Protein AF-A0A2K6PFB2-F1 (afdb_monomer)

InterPro domains:
  IPR029272 Coiled-coil domain-containing protein 7 [PF15368] (1-170)
 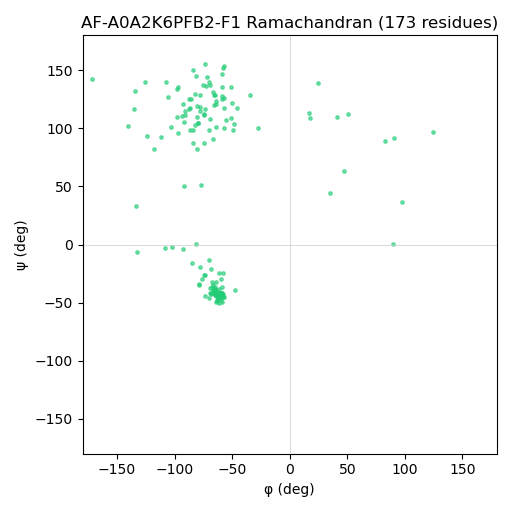 IPR029272 Coiled-coil domain-containing protein 7 [PTHR22035] (1-170)

Solvent-accessible surface area (backbone atoms only — not comparable to full-atom values): 12120 Å² total; per-residue (Å²): 136,83,88,84,83,83,81,86,81,85,81,88,76,85,82,84,79,83,85,85,84,82,83,86,80,94,79,91,79,83,87,79,81,90,72,87,79,78,87,80,83,79,94,68,84,83,72,82,71,78,90,72,89,73,79,60,59,94,97,51,63,64,70,80,75,51,77,86,75,89,57,72,87,79,56,80,83,62,57,68,67,59,54,50,48,52,52,52,54,51,50,52,51,53,52,52,53,48,41,72,7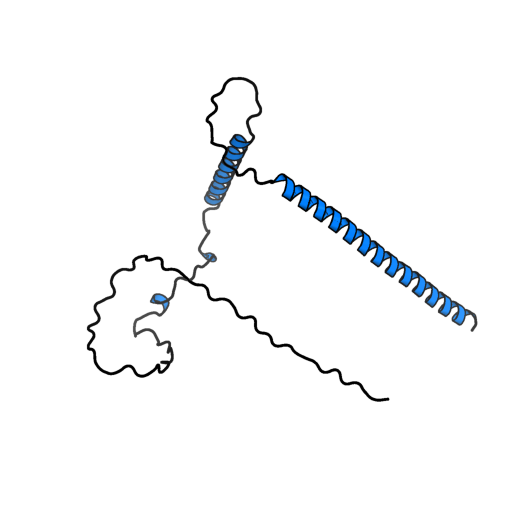5,66,56,81,72,85,80,81,87,82,85,84,88,76,85,70,84,85,77,87,77,86,72,61,70,69,56,56,54,53,52,51,53,51,49,51,51,53,49,50,54,52,52,52,53,50,52,52,49,53,51,51,53,52,52,52,50,48,54,51,51,52,51,54,50,51,59,50,51,56,58,62,72,77,110

Foldseek 3Di:
DDDDDDDDDDDDDDDDDDDDDDDDDDDDDDDDDDDPDDDDDDDDPDPPDPPDDDDDPPPDDCVVVDDDDDDPVPPPPPPPVVVVVVVVVVVVVVVVVCCVVPVPPDPDDDDDDPDPDDPDPPPDPPVVVVVVVVVVVVVVVVVVVVVVVVVVVVVVVVVVVVVVVVVVVVVVVVD

Organism: Rhinopithecus roxellana (NCBI:txid61622)

Secondary structure (DSSP, 8-state):
-PPPP--------PPPPPP---------------------S------------PPPPTT--GGGGSPPP--TTSS----HHHHHHHHHHHHHHHHHHHHHHH-----S-----------S----HHHHHHHHHHHHHHHHHHHHHHHHHHHHHHHHHHHHHHHHHHHHHHHHH--

pLDDT: mean 70.26, std 21.97, range [31.77, 98.19]

Sequence (175 aa):
MKPVKHLLTTSNKSATVPALTTKKGLHNLPLSPKLKEKHNAKLIPDKIEPMVLRSPPTGESIVRYALPIPSSKTKNLLPEDEMIGKIIKHLKMVVSTLEETYGHCDQNGEEPFVKREHEELSLSVGDDMNSFLTYCSQFATQLEAALKEEQNILESLFKWFQWQVNQMEEKLLIQ

Structure (mmCIF, N/CA/C/O backbone):
data_AF-A0A2K6PFB2-F1
#
_entry.id   AF-A0A2K6PFB2-F1
#
loop_
_atom_site.group_PDB
_atom_site.id
_atom_site.type_symbol
_atom_site.label_atom_id
_atom_site.label_alt_id
_atom_site.label_comp_id
_atom_site.label_asym_id
_atom_site.label_entity_id
_atom_site.label_seq_id
_atom_site.pdbx_PDB_ins_code
_atom_site.Cartn_x
_atom_site.Cartn_y
_atom_site.Cartn_z
_atom_site.occupancy
_atom_site.B_iso_or_equiv
_atom_site.auth_seq_id
_atom_site.auth_comp_id
_atom_site.auth_asym_id
_atom_site.auth_atom_id
_atom_site.pdbx_PDB_model_num
ATOM 1 N N . MET A 1 1 ? 12.493 -26.954 -42.084 1.00 43.53 1 MET A N 1
ATOM 2 C CA . MET A 1 1 ? 12.045 -26.989 -40.672 1.00 43.53 1 MET A CA 1
ATOM 3 C C . MET A 1 1 ? 10.557 -26.661 -40.626 1.00 43.53 1 MET A C 1
ATOM 5 O O . MET A 1 1 ? 10.124 -25.807 -41.386 1.00 43.53 1 MET A O 1
ATOM 9 N N . LYS A 1 2 ? 9.767 -27.407 -39.845 1.00 51.06 2 LYS A N 1
ATOM 10 C CA . LYS A 1 2 ? 8.297 -27.284 -39.768 1.00 51.06 2 LYS A CA 1
ATOM 11 C C . LYS A 1 2 ? 7.899 -26.128 -38.829 1.00 51.06 2 LYS A C 1
ATOM 13 O O . LYS A 1 2 ? 8.567 -25.983 -37.809 1.00 51.06 2 LYS A O 1
ATOM 18 N N . PRO A 1 3 ? 6.813 -25.375 -39.083 1.00 46.97 3 PRO A N 1
ATOM 19 C CA . PRO A 1 3 ? 6.248 -24.466 -38.088 1.00 46.97 3 PRO A CA 1
ATOM 20 C C . PRO A 1 3 ? 5.331 -25.229 -37.115 1.00 46.97 3 PRO A C 1
ATOM 22 O O . PRO A 1 3 ? 4.455 -25.993 -37.529 1.00 46.97 3 PRO A O 1
ATOM 25 N N . VAL A 1 4 ? 5.558 -25.036 -35.815 1.00 44.41 4 VAL A N 1
ATOM 26 C CA . VAL A 1 4 ? 4.782 -25.629 -34.716 1.00 44.41 4 VAL A CA 1
ATOM 27 C C . VAL A 1 4 ? 3.563 -24.750 -34.431 1.00 44.41 4 VAL A C 1
ATOM 29 O O . VAL A 1 4 ? 3.678 -23.546 -34.224 1.00 44.41 4 VAL A O 1
ATOM 32 N N . LYS A 1 5 ? 2.383 -25.372 -34.461 1.00 45.31 5 LYS A N 1
ATOM 33 C CA . LYS A 1 5 ? 1.079 -24.773 -34.161 1.00 45.31 5 LYS A CA 1
ATOM 34 C C . LYS A 1 5 ? 0.848 -24.861 -32.652 1.00 45.31 5 LYS A C 1
ATOM 36 O O . LYS A 1 5 ? 0.739 -25.972 -32.140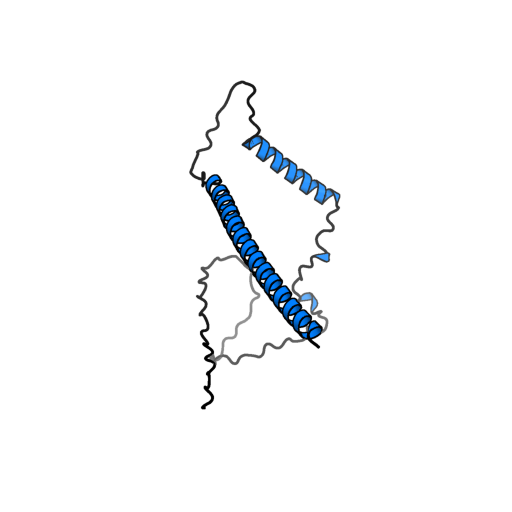 1.00 45.31 5 LYS A O 1
ATOM 41 N N . HIS A 1 6 ? 0.726 -23.735 -31.954 1.00 48.75 6 HIS A N 1
ATOM 42 C CA . HIS A 1 6 ? 0.207 -23.726 -30.586 1.00 48.75 6 HIS A CA 1
ATOM 43 C C . HIS A 1 6 ? -1.276 -23.351 -30.618 1.00 48.75 6 HIS A C 1
ATOM 45 O O . HIS A 1 6 ? -1.648 -22.234 -30.971 1.00 48.75 6 HIS A O 1
ATOM 51 N N . LEU A 1 7 ? -2.119 -24.342 -30.315 1.00 42.09 7 LEU A N 1
ATOM 52 C CA . LEU A 1 7 ? -3.545 -24.170 -30.072 1.00 42.09 7 LEU A CA 1
ATOM 53 C C . LEU A 1 7 ? -3.754 -23.361 -28.785 1.00 42.09 7 LEU A C 1
ATOM 55 O O . LEU A 1 7 ? -3.216 -23.701 -27.734 1.00 42.09 7 LEU A O 1
ATOM 59 N N . LEU A 1 8 ? -4.601 -22.341 -28.880 1.00 40.84 8 LEU A N 1
ATOM 60 C CA . LEU A 1 8 ? -5.260 -21.688 -27.756 1.00 40.84 8 LEU A CA 1
ATOM 61 C C . LEU A 1 8 ? -6.361 -22.619 -27.230 1.00 40.84 8 LEU A C 1
ATOM 63 O O . LEU A 1 8 ? -7.324 -22.901 -27.941 1.00 40.84 8 LEU A O 1
ATOM 67 N N . THR A 1 9 ? -6.242 -23.088 -25.992 1.00 38.75 9 THR A N 1
ATOM 68 C CA . THR A 1 9 ? -7.333 -23.759 -25.269 1.00 38.75 9 THR A CA 1
ATOM 69 C C . THR A 1 9 ? -7.941 -22.794 -24.260 1.00 38.75 9 THR A C 1
ATOM 71 O O . THR A 1 9 ? -7.396 -22.574 -23.181 1.00 38.75 9 THR A O 1
ATOM 74 N N . THR A 1 10 ? -9.084 -22.214 -24.622 1.00 41.34 10 THR A N 1
ATOM 75 C CA . THR A 1 10 ? -9.974 -21.466 -23.728 1.00 41.34 10 THR A CA 1
ATOM 76 C C . THR A 1 10 ? -10.784 -22.459 -22.892 1.00 41.34 10 THR A C 1
ATOM 78 O O . THR A 1 10 ? -11.574 -23.230 -23.439 1.00 41.34 10 THR A O 1
ATOM 81 N N . SER A 1 11 ? -10.585 -22.469 -21.573 1.00 39.62 11 SER A N 1
ATOM 82 C CA . SER A 1 11 ? -11.378 -23.272 -20.636 1.00 39.62 11 SER A CA 1
ATOM 83 C C . SER A 1 11 ? -12.562 -22.447 -20.135 1.00 39.62 11 SER A C 1
ATOM 85 O O . SER A 1 11 ? -12.403 -21.536 -19.325 1.00 39.62 11 SER A O 1
ATOM 87 N N . ASN A 1 12 ? -13.755 -22.764 -20.635 1.00 43.19 12 ASN A N 1
ATOM 88 C CA . ASN A 1 12 ? -15.013 -22.197 -20.164 1.00 43.19 12 ASN A CA 1
ATOM 89 C C . ASN A 1 12 ? -15.510 -23.037 -18.982 1.00 43.19 12 ASN A C 1
ATOM 91 O O . ASN A 1 12 ? -16.121 -24.087 -19.183 1.00 43.19 12 ASN A O 1
ATOM 95 N N . LYS A 1 13 ? -15.261 -22.589 -17.748 1.00 45.25 13 LYS A N 1
ATOM 96 C CA . LYS A 1 13 ? -15.886 -23.166 -16.551 1.00 45.25 13 LYS A CA 1
ATOM 97 C C . LYS A 1 13 ? -16.613 -22.069 -15.780 1.00 45.25 13 LYS A C 1
ATOM 99 O O . LYS A 1 13 ? -16.029 -21.363 -14.967 1.00 45.25 13 LYS A O 1
ATOM 104 N N . SER A 1 14 ? -17.901 -21.923 -16.078 1.00 38.41 14 SER A N 1
ATOM 105 C CA . SER A 1 14 ? -18.846 -21.105 -15.320 1.00 38.41 14 SER A CA 1
ATOM 106 C C . SER A 1 14 ? -19.013 -21.680 -13.912 1.00 38.41 14 SER A C 1
ATOM 108 O O . SER A 1 14 ? -19.405 -22.838 -13.755 1.00 38.41 14 SER A O 1
ATOM 110 N N . ALA A 1 15 ? -18.698 -20.879 -12.895 1.00 34.59 15 ALA A N 1
ATOM 111 C CA . ALA A 1 15 ? -18.906 -21.221 -11.496 1.00 34.59 15 ALA A CA 1
ATOM 112 C C . ALA A 1 15 ? -20.386 -21.047 -11.122 1.00 34.59 15 ALA A C 1
ATOM 114 O O . ALA A 1 15 ? -20.953 -19.960 -11.216 1.00 34.59 15 ALA A O 1
ATOM 115 N N . THR A 1 16 ? -21.002 -22.153 -10.716 1.00 39.16 16 THR A N 1
ATOM 116 C CA . THR A 1 16 ? -22.357 -22.249 -10.172 1.00 39.16 16 THR A CA 1
ATOM 117 C C . THR A 1 16 ? -22.442 -21.524 -8.826 1.00 39.16 16 THR A C 1
ATOM 119 O O . THR A 1 16 ? -21.746 -21.885 -7.879 1.00 39.16 16 THR A O 1
ATOM 122 N N . VAL A 1 17 ? -23.306 -20.511 -8.738 1.00 41.97 17 VAL A N 1
ATOM 123 C CA . VAL A 1 17 ? -23.638 -19.773 -7.508 1.00 41.97 17 VAL A CA 1
ATOM 124 C C . VAL A 1 17 ? -24.618 -20.603 -6.657 1.00 41.97 17 VAL A C 1
ATOM 126 O O . VAL A 1 17 ? -25.644 -21.029 -7.192 1.00 41.97 17 VAL A O 1
ATOM 129 N N . PRO A 1 18 ? -24.362 -20.846 -5.355 1.00 44.16 18 PRO A N 1
ATOM 130 C CA . PRO A 1 18 ? -25.301 -21.560 -4.488 1.00 44.16 18 PRO A CA 1
ATOM 131 C C . PRO A 1 18 ? -26.503 -20.695 -4.079 1.00 44.16 18 PRO A C 1
ATOM 133 O O . PRO A 1 18 ? -26.363 -19.527 -3.723 1.00 44.16 18 PRO A O 1
ATOM 136 N N . ALA A 1 19 ? -27.689 -21.303 -4.114 1.00 37.78 19 ALA A N 1
ATOM 137 C CA . ALA A 1 19 ? -28.977 -20.692 -3.807 1.00 37.78 19 ALA A CA 1
ATOM 138 C C . ALA A 1 19 ? -29.104 -20.250 -2.333 1.00 37.78 19 ALA A C 1
ATOM 140 O O . ALA A 1 19 ? -28.918 -21.043 -1.411 1.00 37.78 19 ALA A O 1
ATOM 141 N N . LEU A 1 20 ? -29.493 -18.989 -2.124 1.00 39.69 20 LEU A N 1
ATOM 142 C CA . LEU A 1 20 ? -29.885 -18.429 -0.829 1.00 39.69 20 LEU A CA 1
ATOM 143 C C . LEU A 1 20 ? -31.282 -18.928 -0.437 1.00 39.69 20 LEU A C 1
ATOM 145 O O . LEU A 1 20 ? -32.288 -18.545 -1.033 1.00 39.69 20 LEU A O 1
ATOM 149 N N . THR A 1 21 ? -31.356 -19.762 0.597 1.00 43.00 21 THR A N 1
ATOM 150 C CA . THR A 1 21 ? -32.613 -20.144 1.247 1.00 43.00 21 THR A CA 1
ATOM 151 C C . THR A 1 21 ? -33.057 -19.037 2.207 1.00 43.00 21 THR A C 1
ATOM 153 O O . THR A 1 21 ? -32.509 -18.908 3.302 1.00 43.00 21 THR A O 1
ATOM 156 N N . THR A 1 22 ? -34.057 -18.238 1.836 1.00 42.25 22 THR A N 1
ATOM 157 C CA . THR A 1 22 ? -34.657 -17.240 2.733 1.00 42.25 22 THR A CA 1
ATOM 158 C C . THR A 1 22 ? -35.835 -17.845 3.502 1.00 42.25 22 THR A C 1
ATOM 160 O O . THR A 1 22 ? -36.892 -18.161 2.957 1.00 42.25 22 THR A O 1
ATOM 163 N N . LYS A 1 23 ? -35.657 -18.017 4.817 1.00 46.56 23 LYS A N 1
ATOM 164 C CA . LYS A 1 23 ? -36.746 -18.327 5.751 1.00 46.56 23 LYS A CA 1
ATOM 165 C C . LYS A 1 23 ? -37.502 -17.041 6.117 1.00 46.56 23 LYS A C 1
ATOM 167 O O . LYS A 1 23 ? -36.985 -16.183 6.816 1.00 46.56 23 LYS A O 1
ATOM 172 N N . LYS A 1 24 ? -38.731 -16.954 5.605 1.00 44.88 24 LYS A N 1
ATOM 173 C CA . LYS A 1 24 ? -39.981 -16.444 6.206 1.00 44.88 24 LYS A CA 1
ATOM 174 C C . LYS A 1 24 ? -39.857 -15.546 7.461 1.00 44.88 24 LYS A C 1
ATOM 176 O O . LYS A 1 24 ? -39.662 -16.046 8.562 1.00 44.88 24 LYS A O 1
ATOM 181 N N . GLY A 1 25 ? -40.138 -14.251 7.291 1.00 31.77 25 GLY A N 1
ATOM 182 C CA . GLY A 1 25 ? -40.489 -13.300 8.354 1.00 31.77 25 GLY A CA 1
ATOM 183 C C . GLY A 1 25 ? -41.688 -12.457 7.908 1.00 31.77 25 GLY A C 1
ATOM 184 O O . GLY A 1 25 ? -41.629 -11.781 6.886 1.00 31.77 25 GLY A O 1
ATOM 185 N N . LEU A 1 26 ? -42.805 -12.588 8.620 1.00 46.84 26 LEU A N 1
ATOM 186 C CA . LEU A 1 26 ? -44.122 -12.019 8.324 1.00 46.84 26 LEU A CA 1
ATOM 187 C C . LEU A 1 26 ? -44.235 -10.605 8.909 1.00 46.84 26 LEU A C 1
ATOM 189 O O . LEU A 1 26 ? -44.263 -10.487 10.128 1.00 46.84 26 LEU A O 1
ATOM 193 N N . HIS A 1 27 ? -44.401 -9.563 8.086 1.00 39.59 27 HIS A N 1
ATOM 194 C CA . HIS A 1 27 ? -44.807 -8.237 8.572 1.00 39.59 27 HIS A CA 1
ATOM 195 C C . HIS A 1 27 ? -45.812 -7.550 7.624 1.00 39.59 27 HIS A C 1
ATOM 197 O O . HIS A 1 27 ? -45.466 -7.047 6.563 1.00 39.59 27 HIS A O 1
ATOM 203 N N . ASN A 1 28 ? -47.076 -7.618 8.051 1.00 43.22 28 ASN A N 1
ATOM 204 C CA . ASN A 1 28 ? -48.232 -6.728 7.858 1.00 43.22 28 ASN A CA 1
ATOM 205 C C . ASN A 1 28 ? -48.193 -5.669 6.733 1.00 43.22 28 ASN A C 1
ATOM 207 O O . ASN A 1 28 ? -47.536 -4.639 6.860 1.00 43.22 28 ASN A O 1
ATOM 211 N N . LEU A 1 29 ? -49.058 -5.843 5.727 1.00 45.03 29 LEU A N 1
ATOM 212 C CA . LEU A 1 29 ? -49.535 -4.777 4.834 1.00 45.03 29 LEU A CA 1
ATOM 213 C C . LEU A 1 29 ? -51.080 -4.757 4.838 1.00 45.03 29 LEU A C 1
ATOM 215 O O . LEU A 1 29 ? -51.698 -5.825 4.880 1.00 45.03 29 LEU A O 1
ATOM 219 N N . PRO A 1 30 ? -51.713 -3.567 4.841 1.00 41.94 30 PRO A N 1
ATOM 220 C CA . PRO A 1 30 ? -53.156 -3.405 4.981 1.00 41.94 30 PRO A CA 1
ATOM 221 C C . PRO A 1 30 ? -53.921 -3.798 3.705 1.00 41.94 30 PRO A C 1
ATOM 223 O O . PRO A 1 30 ? -53.386 -3.783 2.600 1.00 41.94 30 PRO A O 1
ATOM 226 N N . LEU A 1 31 ? -55.190 -4.163 3.916 1.00 48.66 31 LEU A N 1
ATOM 227 C CA . LEU A 1 31 ? -56.170 -4.718 2.976 1.00 48.66 31 LEU A CA 1
ATOM 228 C C . LEU A 1 31 ? -56.096 -4.204 1.521 1.00 48.66 31 LEU A C 1
ATOM 230 O O . LEU A 1 31 ? -56.234 -3.014 1.250 1.00 48.66 31 LEU A O 1
ATOM 234 N N . SER A 1 32 ? -56.043 -5.160 0.590 1.00 44.38 32 SER A N 1
ATOM 235 C CA . SER A 1 32 ? -56.309 -4.988 -0.846 1.00 44.38 32 SER A CA 1
ATOM 236 C C . SER A 1 32 ? -57.814 -4.774 -1.120 1.00 44.38 32 SER A C 1
ATOM 238 O O . SER A 1 32 ? -58.647 -5.381 -0.433 1.00 44.38 32 SER A O 1
ATOM 240 N N . PRO A 1 33 ? -58.206 -3.933 -2.101 1.00 41.72 33 PRO A N 1
ATOM 241 C CA . PRO A 1 33 ? -59.607 -3.670 -2.407 1.00 41.72 33 PRO A CA 1
ATOM 242 C C . PRO A 1 33 ? -60.277 -4.898 -3.036 1.00 41.72 33 PRO A C 1
ATOM 244 O O . PRO A 1 33 ? -59.702 -5.597 -3.867 1.00 41.72 33 PRO A O 1
ATOM 247 N N . LYS A 1 34 ? -61.530 -5.148 -2.635 1.00 49.94 34 LYS A N 1
ATOM 248 C CA . LYS A 1 34 ? -62.372 -6.250 -3.120 1.00 49.94 34 LYS A CA 1
ATOM 249 C C . LYS A 1 34 ? -62.410 -6.296 -4.651 1.00 49.94 34 LYS A C 1
ATOM 251 O O . LYS A 1 34 ? -63.104 -5.491 -5.272 1.00 49.94 34 LYS A O 1
ATOM 256 N N . LEU A 1 35 ? -61.763 -7.294 -5.246 1.00 46.25 35 LEU A N 1
ATOM 257 C CA . LEU A 1 35 ? -61.978 -7.652 -6.642 1.00 46.25 35 LEU A CA 1
ATOM 258 C C . LEU A 1 35 ? -63.055 -8.741 -6.700 1.00 46.25 35 LEU A C 1
ATOM 260 O O . LEU A 1 35 ? -62.926 -9.800 -6.090 1.00 46.25 35 LEU A O 1
ATOM 264 N N . LYS A 1 36 ? -64.157 -8.466 -7.401 1.00 53.66 36 LYS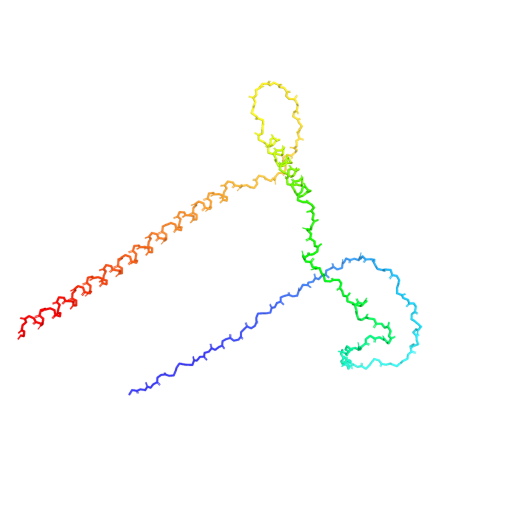 A N 1
ATOM 265 C CA . LYS A 1 36 ? -65.188 -9.467 -7.690 1.00 53.66 36 LYS A CA 1
ATOM 266 C C . LYS A 1 36 ? -64.627 -10.471 -8.698 1.00 53.66 36 LYS A C 1
ATOM 268 O O . LYS A 1 36 ? -64.621 -10.206 -9.896 1.00 53.66 36 LYS A O 1
ATOM 273 N N . GLU A 1 37 ? -64.164 -11.612 -8.206 1.00 46.19 37 GLU A N 1
ATOM 274 C CA . GLU A 1 37 ? -63.646 -12.706 -9.024 1.00 46.19 37 GLU A CA 1
ATOM 275 C C . GLU A 1 37 ? -64.808 -13.519 -9.616 1.00 46.19 37 GLU A C 1
ATOM 277 O O . GLU A 1 37 ? -65.485 -14.285 -8.931 1.00 46.19 37 GLU A O 1
ATOM 282 N N . LYS A 1 38 ? -65.082 -13.325 -10.911 1.00 53.66 38 LYS A N 1
ATOM 283 C CA . LYS A 1 38 ? -65.823 -14.308 -11.706 1.00 53.66 38 LYS A CA 1
ATOM 284 C C . LYS A 1 38 ? -64.813 -15.343 -12.196 1.00 53.66 38 LYS A C 1
ATOM 286 O O . LYS A 1 38 ? -64.126 -15.106 -13.183 1.00 53.66 38 LYS A O 1
ATOM 291 N N . HIS A 1 39 ? -64.734 -16.482 -11.513 1.00 51.25 39 HIS A N 1
ATOM 292 C CA . HIS A 1 39 ? -64.050 -17.662 -12.033 1.00 51.25 39 HIS A CA 1
ATOM 293 C C . HIS A 1 39 ? -64.690 -18.083 -13.352 1.00 51.25 39 HIS A C 1
ATOM 295 O O . HIS A 1 39 ? -65.904 -18.265 -13.381 1.00 51.25 39 HIS A O 1
ATOM 301 N N . ASN A 1 40 ? -63.891 -18.256 -14.408 1.00 39.94 40 ASN A N 1
ATOM 302 C CA . ASN A 1 40 ? -64.047 -19.323 -15.397 1.00 39.94 40 ASN A CA 1
ATOM 303 C C . ASN A 1 40 ? -62.854 -19.356 -16.370 1.00 39.94 40 ASN A C 1
ATOM 305 O O . ASN A 1 40 ? -62.397 -18.320 -16.836 1.00 39.94 40 ASN A O 1
ATOM 309 N N . ALA A 1 41 ? -62.477 -20.588 -16.729 1.00 47.91 41 ALA A N 1
ATOM 310 C CA . ALA A 1 41 ? -61.613 -21.014 -17.837 1.00 47.91 41 ALA A CA 1
ATOM 311 C C . ALA A 1 41 ? -60.091 -21.139 -17.585 1.00 47.91 41 ALA A C 1
ATOM 313 O O . ALA A 1 41 ? -59.310 -20.228 -17.812 1.00 47.91 41 ALA A O 1
ATOM 314 N N . LYS A 1 42 ? -59.722 -22.373 -17.203 1.00 51.00 42 LYS A N 1
ATOM 315 C CA . LYS A 1 42 ? -58.569 -23.190 -17.641 1.00 51.00 42 LYS A CA 1
ATOM 316 C C . LYS A 1 42 ? -57.216 -22.475 -17.822 1.00 51.00 42 LYS A C 1
ATOM 318 O O . LYS A 1 42 ? -56.981 -21.787 -18.806 1.00 51.00 42 LYS A O 1
ATOM 323 N N . LEU A 1 43 ? -56.301 -22.792 -16.903 1.00 49.25 43 LEU A N 1
ATOM 324 C CA . LEU A 1 43 ? -54.874 -22.467 -16.913 1.00 49.25 43 LEU A CA 1
ATOM 325 C C . LEU A 1 43 ? -54.208 -22.967 -18.218 1.00 49.25 43 LEU A C 1
ATOM 327 O O . LEU A 1 43 ? -54.040 -24.170 -18.415 1.00 49.25 43 LEU A O 1
ATOM 331 N N . ILE A 1 44 ? -53.867 -22.044 -19.118 1.00 54.19 44 ILE A N 1
ATOM 332 C CA . ILE A 1 44 ? -53.030 -22.279 -20.306 1.00 54.19 44 ILE A CA 1
ATOM 333 C C . ILE A 1 44 ? -51.602 -21.852 -19.927 1.00 54.19 44 ILE A C 1
ATOM 335 O O . ILE A 1 44 ? -51.465 -20.796 -19.310 1.00 54.19 44 ILE A O 1
ATOM 339 N N . PRO A 1 45 ? -50.556 -22.636 -20.257 1.00 51.66 45 PRO A N 1
ATOM 340 C CA . PRO A 1 45 ? -49.186 -22.322 -19.866 1.00 51.66 45 PRO A CA 1
ATOM 341 C C . PRO A 1 45 ? -48.740 -20.963 -20.414 1.00 51.66 45 PRO A C 1
ATOM 343 O O . PRO A 1 45 ? -49.001 -20.634 -21.574 1.00 51.66 45 PRO A O 1
ATOM 346 N N . ASP A 1 46 ? -48.096 -20.209 -19.521 1.00 59.22 46 ASP A N 1
ATOM 347 C CA . ASP A 1 46 ? -47.606 -18.836 -19.627 1.00 59.22 46 ASP A CA 1
ATOM 348 C C . ASP A 1 46 ? -47.263 -18.385 -21.050 1.00 59.22 46 ASP A C 1
ATOM 350 O O . ASP A 1 46 ? -46.175 -18.622 -21.580 1.00 59.22 46 ASP A O 1
ATOM 354 N N . LYS A 1 47 ? -48.183 -17.631 -21.653 1.00 60.50 47 LYS A N 1
ATOM 355 C CA . LYS A 1 47 ? -47.793 -16.649 -22.661 1.00 60.50 47 LYS A CA 1
ATOM 356 C C . LYS A 1 47 ? -47.175 -15.495 -21.885 1.00 60.50 47 LYS A C 1
ATOM 358 O O . LYS A 1 47 ? -47.896 -14.836 -21.145 1.00 60.50 47 LYS A O 1
ATOM 363 N N . ILE A 1 48 ? -45.867 -15.270 -22.027 1.00 67.50 48 ILE A N 1
ATOM 364 C CA . ILE A 1 48 ? -45.215 -14.062 -21.509 1.00 67.50 48 ILE A CA 1
ATOM 365 C C . ILE A 1 48 ? -45.942 -12.870 -22.139 1.00 67.50 48 ILE A C 1
ATOM 367 O O . ILE A 1 48 ? -45.739 -12.557 -23.314 1.00 67.50 48 ILE A O 1
ATOM 371 N N . GLU A 1 49 ? -46.850 -12.252 -21.382 1.00 73.19 49 GLU A N 1
ATOM 372 C CA . GLU A 1 49 ? -47.473 -11.001 -21.781 1.00 73.19 49 GLU A CA 1
ATOM 373 C C . GLU A 1 49 ? -46.350 -9.960 -21.833 1.00 73.19 49 GLU A C 1
ATOM 375 O O . GLU A 1 49 ? -45.614 -9.807 -20.851 1.00 73.19 49 GLU A O 1
ATOM 380 N N . PRO A 1 50 ? -46.138 -9.282 -22.972 1.00 71.50 50 PRO A N 1
ATOM 381 C CA . PRO A 1 50 ? -45.102 -8.269 -23.047 1.00 71.50 50 PRO A CA 1
ATOM 382 C C . PRO A 1 50 ? -45.402 -7.199 -21.993 1.00 71.50 50 PRO A C 1
ATOM 384 O O . PRO A 1 50 ? -46.497 -6.638 -21.965 1.00 71.50 50 PRO A O 1
ATOM 387 N N . MET A 1 51 ? -44.436 -6.909 -21.117 1.00 76.69 51 MET A N 1
ATOM 388 C CA . MET A 1 51 ? -44.543 -5.798 -20.170 1.00 76.69 51 MET A CA 1
ATOM 389 C C . MET A 1 51 ? -44.537 -4.482 -20.957 1.00 76.69 51 MET A C 1
ATOM 391 O O . MET A 1 51 ? -43.484 -3.922 -21.254 1.00 76.69 51 MET A O 1
ATOM 395 N N . VAL A 1 52 ? -45.722 -4.004 -21.341 1.00 76.75 52 VAL A N 1
ATOM 396 C CA . VAL A 1 52 ? -45.894 -2.743 -22.068 1.00 76.75 52 VAL A CA 1
ATOM 397 C C . VAL A 1 52 ? -46.098 -1.614 -21.063 1.00 76.75 52 VAL A C 1
ATOM 399 O O . VAL A 1 52 ? -47.116 -1.558 -20.372 1.00 76.75 52 VAL A O 1
ATOM 402 N N . LEU A 1 53 ? -45.147 -0.680 -21.012 1.00 76.50 53 LEU A N 1
ATOM 403 C CA . LEU A 1 53 ? -45.320 0.581 -20.294 1.00 76.50 53 LEU A CA 1
ATOM 404 C C . LEU A 1 53 ? -46.356 1.427 -21.039 1.00 76.50 53 LEU A C 1
ATOM 406 O O . LEU A 1 53 ? -46.096 1.927 -22.133 1.00 76.50 53 LEU A O 1
ATOM 410 N N . ARG A 1 54 ? -47.554 1.560 -20.465 1.00 77.69 54 ARG A N 1
ATOM 411 C CA . ARG A 1 54 ? -48.596 2.440 -21.005 1.00 77.69 54 ARG A CA 1
ATOM 412 C C . ARG A 1 54 ? -48.386 3.868 -20.514 1.00 77.69 54 ARG A C 1
ATOM 414 O O . ARG A 1 54 ? -47.878 4.089 -19.416 1.00 77.69 54 ARG A O 1
ATOM 421 N N . SER A 1 55 ? -48.797 4.839 -21.326 1.00 79.62 55 SER A N 1
ATOM 422 C CA . SER A 1 55 ? -48.894 6.229 -20.884 1.00 79.62 55 SER A CA 1
ATOM 423 C C . SER A 1 55 ? -49.861 6.336 -19.697 1.00 79.62 55 SER A C 1
ATOM 425 O O . SER A 1 55 ? -50.849 5.594 -19.660 1.00 79.62 55 SER A O 1
ATOM 427 N N . PRO A 1 56 ? -49.616 7.252 -18.743 1.00 80.44 56 PRO A N 1
ATOM 428 C CA . PRO A 1 56 ? -50.566 7.507 -17.668 1.00 80.44 56 PRO A CA 1
ATOM 429 C C . PRO A 1 56 ? -51.935 7.925 -18.246 1.00 80.44 56 PRO A C 1
ATOM 431 O O . PRO A 1 56 ? -51.984 8.480 -19.351 1.00 80.44 56 PRO A O 1
ATOM 434 N N . PRO A 1 57 ? -53.048 7.653 -17.538 1.00 85.06 57 PRO A N 1
ATOM 435 C CA . PRO A 1 57 ? -54.380 8.034 -18.000 1.00 85.06 57 PRO A CA 1
ATOM 436 C C . PRO A 1 57 ? -54.492 9.548 -18.250 1.00 85.06 57 PRO A C 1
ATOM 438 O O . PRO A 1 57 ? -53.771 10.350 -17.657 1.00 85.06 57 PRO A O 1
ATOM 441 N N . THR A 1 58 ? -55.389 9.967 -19.145 1.00 83.06 58 THR A N 1
ATOM 442 C CA . THR A 1 58 ? -55.571 11.387 -19.488 1.00 83.06 58 THR A CA 1
ATOM 443 C C . THR A 1 58 ? -55.902 12.218 -18.244 1.00 83.06 58 THR A C 1
ATOM 445 O O . THR A 1 58 ? -56.845 11.913 -17.52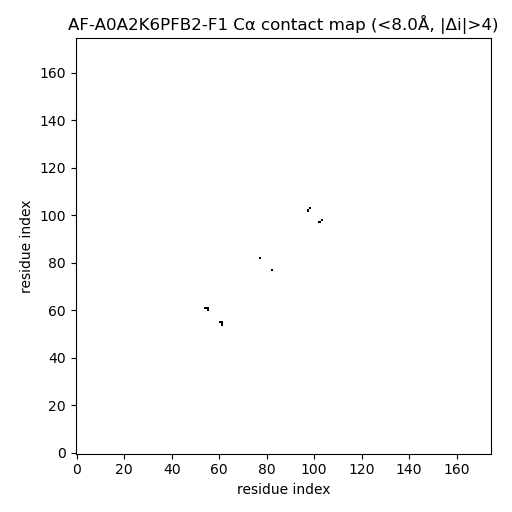2 1.00 83.06 58 THR A O 1
ATOM 448 N N . GLY A 1 59 ? -55.125 13.279 -17.999 1.00 84.31 59 GLY A N 1
ATOM 449 C CA . GLY A 1 59 ? -55.231 14.110 -16.789 1.00 84.31 59 GLY A CA 1
ATOM 450 C C . GLY A 1 59 ? -54.356 13.635 -15.622 1.00 84.31 59 GLY A C 1
ATOM 451 O O . GLY A 1 59 ? -54.340 14.264 -14.561 1.00 84.31 59 GLY A O 1
ATOM 452 N N . GLU A 1 60 ? -53.595 12.554 -15.806 1.00 85.25 60 GLU A N 1
ATOM 453 C CA . GLU A 1 60 ? -52.671 12.021 -14.814 1.00 85.25 60 GLU A CA 1
ATOM 454 C C . GLU A 1 60 ? -51.204 12.270 -15.175 1.00 85.25 60 GLU A C 1
ATOM 456 O O . GLU A 1 60 ? -50.788 12.145 -16.323 1.00 85.25 60 GLU A O 1
ATOM 461 N N . SER A 1 61 ? -50.396 12.611 -14.168 1.00 82.56 61 SER A N 1
ATOM 462 C CA . SER A 1 61 ? -48.951 12.792 -14.330 1.00 82.56 61 SER A CA 1
ATOM 463 C C . SER A 1 61 ? -48.205 11.533 -13.901 1.00 82.56 61 SER A C 1
ATOM 465 O O . SER A 1 61 ? -48.445 11.013 -12.809 1.00 82.56 61 SER A O 1
ATOM 467 N N . ILE A 1 62 ? -47.241 11.091 -14.718 1.00 83.19 62 ILE A N 1
ATOM 468 C CA . ILE A 1 62 ? -46.388 9.925 -14.430 1.00 83.19 62 ILE A CA 1
ATOM 469 C C . ILE A 1 62 ? -45.614 10.069 -13.110 1.00 83.19 62 ILE A C 1
ATOM 471 O O . ILE A 1 62 ? -45.292 9.074 -12.467 1.00 83.19 62 ILE A O 1
ATOM 475 N N . VAL A 1 63 ? -45.383 11.308 -12.659 1.00 82.12 63 VAL A N 1
ATOM 476 C CA . VAL A 1 63 ? -44.689 11.628 -11.401 1.00 82.12 63 VAL A CA 1
ATOM 477 C C . VAL A 1 63 ? -45.406 11.035 -10.186 1.00 82.12 63 VAL A C 1
ATOM 479 O O . VAL A 1 63 ? -44.753 10.669 -9.216 1.00 82.12 63 VAL A O 1
ATOM 482 N N . ARG A 1 64 ? -46.734 10.870 -10.238 1.00 81.44 64 ARG A N 1
ATOM 483 C CA . ARG A 1 64 ? -47.508 10.290 -9.124 1.00 81.44 64 ARG A CA 1
ATOM 484 C C . ARG A 1 64 ? -47.226 8.805 -8.901 1.00 81.44 64 ARG A C 1
ATOM 486 O O . ARG A 1 64 ? -47.461 8.301 -7.811 1.00 81.44 64 ARG A O 1
ATOM 493 N N . TYR A 1 65 ? -46.715 8.132 -9.927 1.00 83.56 65 TYR A N 1
ATOM 494 C CA . TYR A 1 65 ? -46.308 6.730 -9.883 1.00 83.56 65 TYR A CA 1
ATOM 495 C C . TYR A 1 65 ? -44.789 6.570 -9.776 1.00 83.56 65 TYR A C 1
ATOM 497 O O . TYR A 1 65 ? -44.291 5.447 -9.714 1.00 83.56 65 TYR A O 1
ATOM 505 N N . ALA A 1 66 ? -44.041 7.677 -9.775 1.00 85.38 66 ALA A N 1
ATOM 506 C CA . ALA A 1 66 ? -42.601 7.635 -9.620 1.00 85.38 66 ALA A CA 1
ATOM 507 C C . ALA A 1 66 ? -42.246 7.287 -8.173 1.00 85.38 66 ALA A C 1
ATOM 509 O O . ALA A 1 66 ? -42.804 7.834 -7.219 1.00 85.38 66 ALA A O 1
ATOM 510 N N . LEU A 1 67 ? -41.272 6.394 -8.011 1.00 84.12 67 LEU A N 1
ATOM 511 C CA . LEU A 1 67 ? -40.668 6.171 -6.708 1.00 84.12 67 LEU A CA 1
ATOM 512 C C . LEU A 1 67 ? -39.845 7.409 -6.327 1.00 84.12 67 LEU A C 1
ATOM 514 O O . LEU A 1 67 ? -39.121 7.939 -7.177 1.00 84.12 67 LEU A O 1
ATOM 518 N N . PRO A 1 68 ? -39.915 7.871 -5.068 1.00 80.44 68 PRO A N 1
ATOM 519 C CA . PRO A 1 68 ? -39.056 8.947 -4.600 1.00 80.44 68 PRO A CA 1
ATOM 520 C C . PRO A 1 68 ? -37.589 8.557 -4.802 1.00 80.44 68 PRO A C 1
ATOM 522 O O . PRO A 1 68 ? -37.122 7.585 -4.211 1.00 80.44 68 PRO A O 1
ATOM 525 N N . ILE A 1 69 ? -36.854 9.308 -5.627 1.00 78.88 69 ILE A N 1
ATOM 526 C CA . ILE A 1 69 ? -35.411 9.104 -5.790 1.00 78.88 69 ILE A CA 1
ATOM 527 C C . ILE A 1 69 ? -34.720 9.791 -4.608 1.00 78.88 69 ILE A C 1
ATOM 529 O O . ILE A 1 69 ? -34.851 11.012 -4.461 1.00 78.88 69 ILE A O 1
ATOM 533 N N . PRO A 1 70 ? -33.978 9.063 -3.753 1.00 70.88 70 PRO A N 1
ATOM 534 C CA . PRO A 1 70 ? -33.196 9.684 -2.696 1.00 70.88 70 PRO A CA 1
ATOM 535 C C . PRO A 1 70 ? -32.110 10.565 -3.326 1.00 70.88 70 PRO A C 1
ATOM 537 O O . PRO A 1 70 ? -31.088 10.074 -3.792 1.00 70.88 70 PRO A O 1
ATOM 540 N N . SER A 1 71 ? -32.330 11.877 -3.362 1.00 68.50 71 SER A N 1
ATOM 541 C CA . SER A 1 71 ? -31.309 12.834 -3.786 1.00 68.50 71 SER A CA 1
ATOM 542 C C . SER A 1 71 ? -30.458 13.234 -2.585 1.00 68.50 71 SER A C 1
ATOM 544 O O . SER A 1 71 ? -30.982 13.701 -1.572 1.00 68.50 71 SER A O 1
ATOM 546 N N . SER A 1 72 ? -29.140 13.075 -2.696 1.00 64.31 72 SER A N 1
ATOM 547 C CA . SER A 1 72 ? -28.179 13.606 -1.721 1.00 64.31 72 SER A CA 1
ATOM 548 C C . SER A 1 72 ? -28.078 15.132 -1.766 1.00 64.31 72 SER A C 1
ATOM 550 O O . SER A 1 72 ? -27.530 15.724 -0.848 1.00 64.31 72 SER A O 1
ATOM 552 N N . LYS A 1 73 ? -28.619 15.786 -2.805 1.00 61.00 73 LYS A N 1
ATOM 553 C CA . LYS A 1 73 ? -28.513 17.243 -2.983 1.00 61.00 73 LYS A CA 1
ATOM 554 C C . LYS A 1 73 ? -29.470 18.046 -2.097 1.00 61.00 73 LYS A C 1
ATOM 556 O O . LYS A 1 73 ? -29.243 19.229 -1.894 1.00 61.00 73 LYS A O 1
ATOM 561 N N . THR A 1 74 ? -30.530 17.423 -1.580 1.00 57.22 74 THR A N 1
ATOM 562 C CA . THR A 1 74 ? -31.524 18.067 -0.695 1.00 57.22 74 THR A CA 1
ATOM 563 C C . THR A 1 74 ? -31.431 17.611 0.757 1.00 57.22 74 THR A C 1
ATOM 565 O O . THR A 1 74 ? -32.166 18.106 1.607 1.00 57.22 74 THR A O 1
ATOM 568 N N . LYS A 1 75 ? -30.538 16.669 1.063 1.00 60.66 75 LYS A N 1
ATOM 569 C CA . LYS A 1 75 ? -30.266 16.214 2.425 1.00 60.66 75 LYS A CA 1
ATOM 570 C C . LYS A 1 75 ? -28.924 16.811 2.819 1.00 60.66 75 LYS A C 1
ATOM 572 O O . LYS A 1 75 ? -27.959 16.614 2.094 1.00 60.66 75 LYS A O 1
ATOM 577 N N . ASN A 1 76 ? -28.888 17.505 3.953 1.00 57.81 76 ASN A N 1
ATOM 578 C CA . ASN A 1 76 ? -27.713 18.134 4.576 1.00 57.81 76 ASN A CA 1
ATOM 579 C C . ASN A 1 76 ? -27.513 19.636 4.299 1.00 57.81 76 ASN A C 1
ATOM 581 O O . ASN A 1 76 ? -26.384 20.102 4.258 1.00 57.81 76 ASN A O 1
ATOM 585 N N . LEU A 1 77 ? -28.592 20.422 4.225 1.00 59.88 77 LEU A N 1
ATOM 586 C CA . LEU A 1 77 ? -28.540 21.802 4.736 1.00 59.88 77 LEU A CA 1
ATOM 587 C C . LEU A 1 77 ? -28.988 21.807 6.200 1.00 59.88 77 LEU A C 1
ATOM 589 O O . LEU A 1 77 ? -29.906 22.521 6.592 1.00 59.88 77 LEU A O 1
ATOM 593 N N . LEU A 1 78 ? -28.389 20.926 6.999 1.00 61.28 78 LEU A N 1
ATOM 594 C CA . LEU A 1 78 ? -28.424 21.118 8.438 1.00 61.28 78 LEU A CA 1
ATOM 595 C C . LEU A 1 78 ? -27.606 22.395 8.687 1.00 61.28 78 LEU A C 1
ATOM 597 O O . LEU A 1 78 ? -26.507 22.473 8.127 1.00 61.28 78 LEU A O 1
ATOM 601 N N . PRO A 1 79 ? -28.107 23.399 9.427 1.00 73.44 79 PRO A N 1
ATOM 602 C CA . PRO A 1 79 ? -27.300 24.571 9.739 1.00 73.44 79 PRO A CA 1
ATOM 603 C C . PRO A 1 79 ? -25.965 24.098 10.319 1.00 73.44 79 PRO A C 1
ATOM 605 O O . PRO A 1 79 ? -25.934 23.154 11.112 1.00 73.44 79 PRO A O 1
ATOM 608 N N . GLU A 1 80 ? -24.872 24.703 9.860 1.00 73.31 80 GLU A N 1
ATOM 609 C CA . GLU A 1 80 ? -23.497 24.319 10.202 1.00 73.31 80 GLU A CA 1
ATOM 610 C C . GLU A 1 80 ? -23.331 24.114 11.720 1.00 73.31 80 GLU A C 1
ATOM 612 O O . GLU A 1 80 ? -22.782 23.104 12.165 1.00 73.31 80 GLU A O 1
ATOM 617 N N . ASP A 1 81 ? -23.973 24.980 12.505 1.00 78.94 81 ASP A N 1
ATOM 618 C CA . ASP A 1 81 ? -24.034 24.938 13.967 1.00 78.94 81 ASP A CA 1
ATOM 619 C C . ASP A 1 81 ? -24.635 23.645 14.547 1.00 78.94 81 ASP A C 1
ATOM 621 O O . ASP A 1 81 ? -24.173 23.148 15.575 1.00 78.94 81 ASP A O 1
ATOM 625 N N . GLU A 1 82 ? -25.643 23.048 13.906 1.00 85.12 82 GLU A N 1
ATOM 626 C CA . GLU A 1 82 ? -26.240 21.793 14.377 1.00 85.12 82 GLU A CA 1
ATOM 627 C C . GLU A 1 82 ? -25.326 20.593 14.058 1.00 85.12 82 GLU A C 1
ATOM 629 O O . GLU A 1 82 ? -25.281 19.624 14.825 1.00 85.12 82 GLU A O 1
ATOM 634 N N . MET A 1 83 ? -24.536 20.654 12.976 1.00 85.00 83 MET A N 1
ATOM 635 C CA . MET A 1 83 ? -23.521 19.630 12.690 1.00 85.00 83 MET A CA 1
ATOM 636 C C . MET A 1 83 ? -22.376 19.727 13.693 1.00 85.00 83 MET A C 1
ATOM 638 O O . MET A 1 83 ? -21.992 18.712 14.279 1.00 85.00 83 MET A O 1
ATOM 642 N N . ILE A 1 84 ? -21.896 20.943 13.956 1.00 90.44 84 ILE A N 1
ATOM 643 C CA . ILE A 1 84 ? -20.881 21.216 14.978 1.00 90.44 84 ILE A CA 1
ATOM 644 C C . ILE A 1 84 ? -21.378 20.742 16.351 1.00 90.44 84 ILE A C 1
ATOM 646 O O . ILE A 1 84 ? -20.658 20.034 17.056 1.00 90.44 84 ILE A O 1
ATOM 650 N N . GLY A 1 85 ? -22.634 21.024 16.707 1.00 93.12 85 GLY A N 1
ATOM 651 C CA . GLY A 1 85 ? -23.245 20.552 17.951 1.00 93.12 85 GLY A CA 1
ATOM 652 C C . GLY A 1 85 ? -23.275 19.023 18.074 1.00 93.12 85 GLY A C 1
ATOM 653 O O . GLY A 1 85 ? -22.956 18.484 19.138 1.00 93.12 85 GLY A O 1
ATOM 654 N N . LYS A 1 86 ? -23.593 18.304 16.986 1.00 91.38 86 LYS A N 1
ATOM 655 C CA . LYS A 1 86 ? -23.547 16.828 16.944 1.00 91.38 86 LYS A CA 1
ATOM 656 C C . LYS A 1 86 ? -22.126 16.299 17.126 1.00 91.38 86 LYS A C 1
ATOM 658 O O . LYS A 1 86 ? -21.935 15.359 17.898 1.00 91.38 86 LYS A O 1
ATOM 663 N N . ILE A 1 87 ? -21.146 16.925 16.477 1.00 93.81 87 ILE A N 1
ATOM 664 C CA . ILE A 1 87 ? -19.730 16.558 16.597 1.00 93.81 87 ILE A CA 1
ATOM 665 C C . ILE A 1 87 ? -19.246 16.778 18.033 1.00 93.81 87 ILE A C 1
ATOM 667 O O . ILE A 1 87 ? -18.690 15.859 18.629 1.00 93.81 87 ILE A O 1
ATOM 671 N N . ILE A 1 88 ? -19.517 17.944 18.626 1.00 96.31 88 ILE A N 1
ATOM 672 C CA . ILE A 1 88 ? -19.129 18.254 20.010 1.00 96.31 88 ILE A CA 1
ATOM 673 C C . ILE A 1 88 ? -19.783 17.275 20.986 1.00 96.31 88 ILE A C 1
ATOM 675 O O . ILE A 1 88 ? -19.124 16.783 21.899 1.00 96.31 88 ILE A O 1
ATOM 679 N N . LYS A 1 89 ? -21.071 16.964 20.803 1.00 96.56 89 LYS A N 1
ATOM 680 C CA . LYS A 1 89 ? -21.779 16.005 21.659 1.00 96.56 89 LYS A CA 1
ATOM 681 C C . LYS A 1 89 ? -21.163 14.609 21.570 1.00 96.56 89 LYS A C 1
ATOM 683 O O . LYS A 1 89 ? -20.979 13.966 22.600 1.00 96.56 89 LYS A O 1
ATOM 688 N N . HIS A 1 90 ? -20.839 14.156 20.361 1.00 96.12 90 HIS A N 1
ATOM 689 C CA . HIS A 1 90 ? -20.185 12.869 20.155 1.00 96.12 90 HIS A CA 1
ATOM 690 C C . HIS A 1 90 ? -18.779 12.852 20.760 1.00 96.12 90 HIS A C 1
ATOM 692 O O . HIS A 1 90 ? -18.424 11.912 21.460 1.00 96.12 90 HIS A O 1
ATOM 698 N N . LEU A 1 91 ? -18.000 13.917 20.569 1.00 96.81 91 LEU A N 1
ATOM 699 C CA . LEU A 1 91 ? -16.668 14.028 21.151 1.00 96.81 91 LEU A CA 1
ATOM 700 C C . LEU A 1 91 ? -16.721 14.013 22.682 1.00 96.81 91 LEU A C 1
ATOM 702 O O . LEU A 1 91 ? -15.952 13.287 23.300 1.00 96.81 91 LEU A O 1
ATOM 706 N N . LYS A 1 92 ? -17.665 14.739 23.296 1.00 96.44 92 LYS A N 1
ATOM 707 C CA . LYS A 1 92 ? -17.898 14.680 24.747 1.00 96.44 92 LYS A CA 1
ATOM 708 C C . LYS A 1 92 ? -18.216 13.263 25.211 1.00 96.44 92 LYS A C 1
ATOM 710 O O . LYS A 1 92 ? -17.641 12.823 26.192 1.00 96.44 92 LYS A O 1
ATOM 715 N N . MET A 1 93 ? -19.084 12.549 24.491 1.00 96.19 93 MET A N 1
ATOM 716 C CA . MET A 1 93 ? -19.400 11.153 24.798 1.00 96.19 93 MET A CA 1
ATOM 717 C C . MET A 1 93 ? -18.144 10.275 24.760 1.00 96.19 93 MET A C 1
ATOM 719 O O . MET A 1 93 ? -17.884 9.567 25.722 1.00 96.19 93 MET A O 1
ATOM 723 N N . VAL A 1 94 ? -17.342 10.367 23.694 1.00 96.19 94 VAL A N 1
ATOM 724 C CA . VAL A 1 94 ? -16.100 9.590 23.546 1.00 96.19 94 VAL A CA 1
ATOM 725 C C . VAL A 1 94 ? -15.101 9.910 24.656 1.00 96.19 94 VAL A C 1
ATOM 727 O O . VAL A 1 94 ? -14.523 8.992 25.228 1.00 96.19 94 VAL A O 1
ATOM 730 N N . VAL A 1 95 ? -14.918 11.192 24.985 1.00 95.19 95 VAL A N 1
ATOM 731 C CA . VAL A 1 95 ? -14.026 11.616 26.073 1.00 95.19 95 VAL A CA 1
ATOM 732 C C . VAL A 1 95 ? -14.513 11.072 27.412 1.00 95.19 95 VAL A C 1
ATOM 734 O O . VAL A 1 95 ? -13.708 10.502 28.135 1.00 95.19 95 VAL A O 1
ATOM 737 N N . SER A 1 96 ? -15.812 11.156 27.715 1.00 92.94 96 SER A N 1
ATOM 738 C CA . SER A 1 96 ? -16.372 10.585 28.946 1.00 92.94 96 SER A CA 1
ATOM 739 C C . SER A 1 96 ? -16.205 9.066 29.014 1.00 92.94 96 SER A C 1
ATOM 741 O O . SER A 1 96 ? -15.838 8.550 30.060 1.00 92.94 96 SER A O 1
ATOM 743 N N . THR A 1 97 ? -16.413 8.342 27.910 1.00 94.25 97 THR A N 1
ATOM 744 C CA . THR A 1 97 ? -16.170 6.891 27.863 1.00 94.25 97 THR A CA 1
ATOM 745 C C . THR A 1 97 ? -14.692 6.558 28.074 1.00 94.25 97 THR A C 1
ATOM 747 O O . THR A 1 97 ? -14.362 5.589 28.756 1.00 94.25 97 THR A O 1
ATOM 750 N N . LEU A 1 98 ? -13.788 7.360 27.508 1.00 91.12 98 LEU A N 1
ATOM 751 C CA . LEU A 1 98 ? -12.349 7.168 27.669 1.00 91.12 98 LEU A CA 1
ATOM 752 C C . LEU A 1 98 ? -11.895 7.478 29.102 1.00 91.12 98 LEU A C 1
ATOM 754 O O . LEU A 1 98 ? -11.101 6.728 29.660 1.00 91.12 98 LEU A O 1
ATOM 758 N N . GLU A 1 99 ? -12.420 8.541 29.705 1.00 89.88 99 GLU A N 1
ATOM 759 C CA . GLU A 1 99 ? -12.182 8.909 31.103 1.00 89.88 99 GLU A CA 1
ATOM 760 C C . GLU A 1 99 ? -12.754 7.861 32.068 1.00 89.88 99 GLU A C 1
ATOM 762 O O . GLU A 1 99 ? -12.104 7.506 33.043 1.00 89.88 99 GLU A O 1
ATOM 767 N N . GLU A 1 100 ? -13.914 7.275 31.772 1.00 87.12 100 GLU A N 1
ATOM 768 C CA . GLU A 1 100 ? -14.452 6.154 32.552 1.00 87.12 100 GLU A CA 1
ATOM 769 C C . GLU A 1 100 ? -13.561 4.904 32.444 1.00 87.12 100 GLU A C 1
ATOM 771 O O . GLU A 1 100 ? -13.337 4.212 33.434 1.00 87.12 100 GLU A O 1
ATOM 776 N N . THR A 1 101 ? -13.028 4.617 31.253 1.00 89.12 101 THR A N 1
ATOM 777 C CA . THR A 1 101 ? -12.235 3.398 31.011 1.00 89.12 101 THR A CA 1
ATOM 778 C C . THR A 1 101 ? -10.796 3.520 31.523 1.00 89.12 101 THR A C 1
ATOM 780 O O . THR A 1 101 ? -10.220 2.535 31.978 1.00 89.12 101 THR A O 1
ATOM 783 N N . TYR A 1 102 ? -10.201 4.712 31.438 1.00 85.25 102 TYR A N 1
ATOM 784 C CA . TYR A 1 102 ? -8.765 4.925 31.666 1.00 85.25 102 TYR A CA 1
ATOM 785 C C . TYR A 1 102 ? -8.436 6.111 32.585 1.00 85.25 102 TYR A C 1
ATOM 787 O O . TYR A 1 102 ? -7.269 6.321 32.906 1.00 85.25 102 TYR A O 1
ATOM 795 N N . GLY A 1 103 ? -9.419 6.916 32.994 1.00 70.12 103 GLY A N 1
ATOM 796 C CA . GLY A 1 103 ? -9.219 8.154 33.759 1.00 70.12 103 GLY A CA 1
ATOM 797 C C . GLY A 1 103 ? -9.021 7.968 35.264 1.00 70.12 103 GLY A C 1
ATOM 798 O O . GLY A 1 103 ? -8.814 8.954 35.969 1.00 70.12 103 GLY A O 1
ATOM 799 N N . HIS A 1 104 ? -9.034 6.735 35.777 1.00 67.00 104 HIS A N 1
ATOM 800 C CA . HIS A 1 104 ? -8.686 6.465 37.172 1.00 67.00 104 HIS A CA 1
ATOM 801 C C . HIS A 1 104 ? -7.159 6.432 37.340 1.00 67.00 104 HIS A C 1
ATOM 803 O O . HIS A 1 104 ? -6.529 5.379 37.305 1.00 67.00 104 HIS A O 1
ATOM 809 N N . CYS A 1 105 ? -6.548 7.611 37.474 1.00 60.34 105 CYS A N 1
ATOM 810 C CA . CYS A 1 105 ? -5.198 7.739 38.014 1.00 60.34 105 CYS A CA 1
ATOM 811 C C . CYS A 1 105 ? -5.338 8.092 39.496 1.00 60.34 105 CYS A C 1
ATOM 813 O O . CYS A 1 105 ? -5.596 9.244 39.849 1.00 60.34 105 CYS A O 1
ATOM 815 N N . ASP A 1 106 ? -5.257 7.061 40.334 1.00 51.59 106 ASP A N 1
ATOM 816 C CA . ASP A 1 106 ? -5.428 7.122 41.780 1.00 51.59 106 ASP A CA 1
ATOM 817 C C . ASP A 1 106 ? -4.655 8.285 42.423 1.00 51.59 106 ASP A C 1
ATOM 819 O O . ASP A 1 106 ? -3.425 8.311 42.467 1.00 51.59 106 ASP A O 1
ATOM 823 N N . GLN A 1 107 ? -5.397 9.209 43.029 1.00 57.72 107 GLN A N 1
ATOM 824 C CA . GLN A 1 107 ? -4.964 9.863 44.259 1.00 57.72 107 GLN A CA 1
ATOM 825 C C . GLN A 1 107 ? -5.986 9.528 45.348 1.00 57.72 107 GLN A C 1
ATOM 827 O O . GLN A 1 107 ? -6.886 10.306 45.629 1.00 57.72 107 GLN A O 1
ATOM 832 N N . ASN A 1 108 ? -5.800 8.340 45.932 1.00 44.28 108 ASN A N 1
ATOM 833 C CA . ASN A 1 108 ? -6.256 7.896 47.253 1.00 44.28 108 ASN A CA 1
ATOM 834 C C . ASN A 1 108 ? -7.741 8.079 47.640 1.00 44.28 108 ASN A C 1
ATOM 836 O O . ASN A 1 108 ? -8.150 9.157 48.063 1.00 44.28 108 ASN A O 1
ATOM 840 N N . GLY A 1 109 ? -8.440 6.942 47.769 1.00 47.50 109 GLY A N 1
ATOM 841 C CA . GLY A 1 109 ? -9.300 6.676 48.933 1.00 47.50 109 GLY A CA 1
ATOM 842 C C . GLY A 1 109 ? -10.770 6.333 48.660 1.00 47.50 109 GLY A C 1
ATOM 843 O O . GLY A 1 109 ? -11.603 7.226 48.624 1.00 47.50 109 GLY A O 1
ATOM 844 N N . GLU A 1 110 ? -11.055 5.022 48.644 1.00 42.50 110 GLU A N 1
ATOM 845 C CA . GLU A 1 110 ? -12.331 4.359 49.007 1.00 42.50 110 GLU A CA 1
ATOM 846 C C . GLU A 1 110 ? -13.478 4.281 47.957 1.00 42.50 110 GLU A C 1
ATOM 848 O O . GLU A 1 110 ? -14.355 5.132 47.882 1.00 42.50 110 GLU A O 1
ATOM 853 N N . GLU A 1 111 ? -13.448 3.202 47.152 1.00 52.19 111 GLU A N 1
ATOM 854 C CA . GLU A 1 111 ? -14.503 2.190 46.852 1.00 52.19 111 GLU A CA 1
ATOM 855 C C . GLU A 1 111 ? -16.014 2.545 47.026 1.00 52.19 111 GLU A C 1
ATOM 857 O O . GLU A 1 111 ? -16.424 3.085 48.053 1.00 52.19 111 GLU A O 1
ATOM 862 N N . PRO A 1 112 ? -16.904 2.111 46.093 1.00 45.88 112 PRO A N 1
ATOM 863 C CA . PRO A 1 112 ? -17.239 0.687 46.024 1.00 45.88 112 PRO A CA 1
ATOM 864 C C . PRO A 1 112 ? -17.260 0.066 44.618 1.00 45.88 112 PRO A C 1
ATOM 866 O O . PRO A 1 112 ? -17.923 0.527 43.686 1.00 45.88 112 PRO A O 1
ATOM 869 N N . PHE A 1 113 ? -16.595 -1.081 44.548 1.00 43.91 113 PHE A N 1
ATOM 870 C CA . PHE A 1 113 ? -16.604 -2.116 43.527 1.00 43.91 113 PHE A CA 1
ATOM 871 C C . PHE A 1 113 ? -18.036 -2.527 43.155 1.00 43.91 113 PHE A C 1
ATOM 873 O O . PHE A 1 113 ? -18.663 -3.374 43.802 1.00 43.91 113 PHE A O 1
ATOM 880 N N . VAL A 1 114 ? -18.563 -1.985 42.058 1.00 44.75 114 VAL A N 1
ATOM 881 C CA . VAL A 1 114 ? -19.683 -2.625 41.364 1.00 44.75 114 VAL A CA 1
ATOM 882 C C . VAL A 1 114 ? -19.087 -3.710 40.479 1.00 44.75 114 VAL A C 1
ATOM 884 O O . VAL A 1 114 ? -18.530 -3.435 39.419 1.00 44.75 114 VAL A O 1
ATOM 887 N N . LYS A 1 115 ? -19.201 -4.961 40.938 1.00 46.81 115 LYS A N 1
ATOM 888 C CA . LYS A 1 115 ? -18.950 -6.164 40.136 1.00 46.81 115 LYS A CA 1
ATOM 889 C C . LYS A 1 115 ? -19.700 -6.049 38.804 1.00 46.81 115 LYS A C 1
ATOM 891 O O . LYS A 1 115 ? -20.911 -6.253 38.764 1.00 46.81 115 LYS A O 1
ATOM 896 N N . ARG A 1 116 ? -18.989 -5.755 37.716 1.00 40.53 116 ARG A N 1
ATOM 897 C CA . ARG A 1 116 ? -19.442 -6.106 36.370 1.00 40.53 116 ARG A CA 1
ATOM 898 C C . ARG A 1 116 ? -18.814 -7.456 36.062 1.00 40.53 116 ARG A C 1
ATOM 900 O O . ARG A 1 116 ? -17.594 -7.581 36.008 1.00 40.53 116 ARG A O 1
ATOM 907 N N . GLU A 1 117 ? -19.673 -8.463 36.001 1.00 35.47 117 GLU A N 1
ATOM 908 C CA . GLU A 1 117 ? -19.318 -9.843 35.707 1.00 35.47 117 GLU A CA 1
ATOM 909 C C . GLU A 1 117 ? -18.455 -9.893 34.445 1.00 35.47 117 GLU A C 1
ATOM 911 O O . GLU A 1 117 ? -18.794 -9.367 33.385 1.00 35.47 117 GLU A O 1
ATOM 916 N N . HIS A 1 118 ? -17.269 -10.452 34.640 1.00 47.09 118 HIS A N 1
ATOM 917 C CA . HIS A 1 118 ? -16.226 -10.616 33.656 1.00 47.09 118 HIS A CA 1
ATOM 918 C C . HIS A 1 118 ? -16.558 -11.895 32.884 1.00 47.09 118 HIS A C 1
ATOM 920 O O . HIS A 1 118 ? -16.122 -12.975 33.270 1.00 47.09 118 HIS A O 1
ATOM 926 N N . GLU A 1 119 ? -17.367 -11.789 31.834 1.00 40.50 119 GLU A N 1
ATOM 927 C CA . GLU A 1 119 ? -17.636 -12.914 30.934 1.00 40.50 119 GLU A CA 1
ATOM 928 C C . GLU A 1 119 ? -17.008 -12.620 29.562 1.00 40.50 119 GLU A C 1
ATOM 930 O O . GLU A 1 119 ? -17.545 -11.909 28.718 1.00 40.50 119 GLU A O 1
ATOM 935 N N . GLU A 1 120 ? -15.767 -13.099 29.434 1.00 42.03 120 GLU A N 1
ATOM 936 C CA . GLU A 1 120 ? -15.122 -13.562 28.199 1.00 42.03 120 GLU A CA 1
ATOM 937 C C . GLU A 1 120 ? -15.219 -12.685 26.935 1.00 42.03 120 GLU A C 1
ATOM 939 O O . GLU A 1 120 ? -15.677 -13.131 25.889 1.00 42.03 120 GLU A O 1
ATOM 944 N N . LEU A 1 121 ? -14.661 -11.471 26.960 1.00 44.34 121 LEU A N 1
ATOM 945 C CA . LEU A 1 121 ? -14.239 -10.781 25.725 1.00 44.34 121 LEU A CA 1
ATOM 946 C C . LEU A 1 121 ? -12.835 -10.171 25.830 1.00 44.34 121 LEU A C 1
ATOM 948 O O . LEU A 1 121 ? -12.515 -9.172 25.191 1.00 44.34 121 LEU A O 1
ATOM 952 N N . SER A 1 122 ? -11.942 -10.817 26.578 1.00 47.97 122 SER A N 1
ATOM 953 C CA . SER A 1 122 ? -10.496 -10.574 26.496 1.00 47.97 122 SER A CA 1
ATOM 954 C C . SER A 1 122 ? -9.903 -11.254 25.250 1.00 47.97 122 SER A C 1
ATOM 956 O O . SER A 1 122 ? -8.946 -12.019 25.339 1.00 47.97 122 SER A O 1
ATOM 958 N N . LEU A 1 123 ? -10.486 -11.020 24.071 1.00 50.56 123 LEU A N 1
ATOM 959 C CA . LEU A 1 123 ? -9.909 -11.448 22.797 1.00 50.56 123 LEU A CA 1
ATOM 960 C C . LEU A 1 123 ? -8.731 -10.529 22.460 1.00 50.56 123 LEU A C 1
ATOM 962 O O . LEU A 1 123 ? -8.893 -9.499 21.821 1.00 50.56 123 LEU A O 1
ATOM 966 N N . SER A 1 124 ? -7.555 -10.904 22.961 1.00 53.53 124 SER A N 1
ATOM 967 C CA . SER A 1 124 ? -6.244 -10.826 22.298 1.00 53.53 124 SER A CA 1
ATOM 968 C C . SER A 1 124 ? -5.953 -9.633 21.358 1.00 53.53 124 SER A C 1
ATOM 970 O O . SER A 1 124 ? -5.369 -9.805 20.292 1.00 53.53 124 SER A O 1
ATOM 972 N N . VAL A 1 125 ? -6.299 -8.399 21.738 1.00 54.22 125 VAL A N 1
ATOM 973 C CA . VAL A 1 125 ? -5.978 -7.190 20.943 1.00 54.22 125 VAL A CA 1
ATOM 974 C C . VAL A 1 125 ? -4.456 -7.000 20.779 1.00 54.22 125 VAL A C 1
ATOM 976 O O . VAL A 1 125 ? -3.993 -6.406 19.809 1.00 54.22 125 VAL A O 1
ATOM 979 N N . GLY A 1 126 ? -3.654 -7.541 21.703 1.00 58.72 126 GLY A N 1
ATOM 980 C CA . GLY A 1 126 ? -2.189 -7.477 21.645 1.00 58.72 126 GLY A CA 1
ATOM 981 C C . GLY A 1 126 ? -1.538 -8.387 20.595 1.00 58.72 126 GLY A C 1
ATOM 982 O O . GLY A 1 126 ? -0.450 -8.068 20.117 1.00 58.72 126 GLY A O 1
ATOM 983 N N . ASP A 1 127 ? -2.185 -9.489 20.209 1.00 70.50 127 ASP A N 1
ATOM 984 C CA . ASP A 1 127 ? -1.633 -10.451 19.241 1.00 70.50 127 ASP A CA 1
ATOM 985 C C . ASP A 1 127 ? -1.798 -9.949 17.794 1.00 70.50 127 ASP A C 1
ATOM 987 O O . ASP A 1 127 ? -0.895 -10.085 16.969 1.00 70.50 127 ASP A O 1
ATOM 991 N N . ASP A 1 128 ? -2.891 -9.227 17.518 1.00 81.56 128 ASP A N 1
ATOM 992 C CA . ASP A 1 128 ? -3.132 -8.564 16.229 1.00 81.56 128 ASP A CA 1
ATOM 993 C C . ASP A 1 128 ? -2.059 -7.501 15.928 1.00 81.56 128 ASP A C 1
ATOM 995 O O . ASP A 1 128 ? -1.453 -7.502 14.854 1.00 81.56 128 ASP A O 1
ATOM 999 N N . MET A 1 129 ? -1.709 -6.668 16.916 1.00 88.75 129 MET A N 1
ATOM 1000 C CA . MET A 1 129 ? -0.667 -5.646 16.755 1.00 88.75 129 MET A CA 1
ATOM 1001 C C . MET A 1 129 ? 0.724 -6.259 16.516 1.00 88.75 129 MET A C 1
ATOM 1003 O O . MET A 1 129 ? 1.464 -5.807 15.639 1.00 88.75 129 MET A O 1
ATOM 1007 N N . ASN A 1 130 ? 1.086 -7.314 17.251 1.00 89.50 130 ASN A N 1
ATOM 1008 C CA . ASN A 1 130 ? 2.357 -8.014 17.040 1.00 89.50 130 ASN A CA 1
ATOM 1009 C C . ASN A 1 130 ? 2.418 -8.705 15.670 1.00 89.50 130 ASN A C 1
ATOM 1011 O O . ASN A 1 130 ? 3.466 -8.686 15.013 1.00 89.50 130 ASN A O 1
ATOM 1015 N N . SER A 1 131 ? 1.304 -9.277 15.210 1.00 89.69 131 SER A N 1
ATOM 1016 C CA . SER A 1 131 ? 1.207 -9.867 13.874 1.00 89.69 131 SER A CA 1
ATOM 1017 C C . SER A 1 131 ? 1.387 -8.811 12.773 1.00 89.69 131 SER A C 1
ATOM 1019 O O . SER A 1 131 ? 2.150 -9.029 11.829 1.00 89.69 131 SER A O 1
ATOM 1021 N N . PHE A 1 132 ? 0.797 -7.623 12.944 1.00 92.62 132 PHE A N 1
ATOM 1022 C CA . PHE A 1 132 ? 0.951 -6.497 12.025 1.00 92.62 132 PHE A CA 1
ATOM 1023 C C . PHE A 1 132 ? 2.399 -5.993 11.961 1.00 92.62 132 PHE A C 1
ATOM 1025 O O . PHE A 1 132 ? 2.933 -5.778 10.870 1.00 92.62 132 PHE A O 1
ATOM 1032 N N . LEU A 1 133 ? 3.071 -5.850 13.108 1.00 95.00 133 LEU A N 1
ATOM 1033 C CA . LEU A 1 133 ? 4.481 -5.444 13.156 1.00 95.00 133 LEU A CA 1
ATOM 1034 C C . LEU A 1 133 ? 5.402 -6.494 12.516 1.00 95.00 133 LEU A C 1
ATOM 1036 O O . LEU A 1 133 ? 6.355 -6.140 11.819 1.00 95.00 133 LEU A O 1
ATOM 1040 N N . THR A 1 134 ? 5.089 -7.779 12.693 1.00 93.69 134 THR A N 1
ATOM 1041 C CA . THR A 1 134 ? 5.805 -8.890 12.045 1.00 93.69 134 THR A CA 1
ATOM 1042 C C . THR A 1 134 ? 5.597 -8.885 10.529 1.00 93.69 134 THR A C 1
ATOM 1044 O O . THR A 1 134 ? 6.532 -9.108 9.763 1.00 93.69 134 THR A O 1
ATOM 1047 N N . TYR A 1 135 ? 4.389 -8.566 10.066 1.00 94.56 135 TYR A N 1
ATOM 1048 C CA . TYR A 1 135 ? 4.121 -8.386 8.641 1.00 94.56 135 TYR A CA 1
ATOM 1049 C C . TYR A 1 135 ? 4.893 -7.189 8.067 1.00 94.56 135 TYR A C 1
ATOM 1051 O O . TYR A 1 135 ? 5.506 -7.297 7.005 1.00 94.56 135 TYR A O 1
ATOM 1059 N N . CYS A 1 136 ? 4.936 -6.066 8.790 1.00 95.81 136 CYS A N 1
ATOM 1060 C CA . CYS A 1 136 ? 5.723 -4.896 8.396 1.00 95.81 136 CYS A CA 1
ATOM 1061 C C . CYS A 1 136 ? 7.218 -5.219 8.276 1.00 95.81 136 CYS A C 1
ATOM 1063 O O . CYS A 1 136 ? 7.859 -4.783 7.320 1.00 95.81 136 CYS A O 1
ATOM 1065 N N . SER A 1 137 ? 7.777 -5.997 9.208 1.00 94.81 137 SER A N 1
ATOM 1066 C CA . SER A 1 137 ? 9.189 -6.382 9.149 1.00 94.81 137 SER A CA 1
ATOM 1067 C C . SER A 1 137 ? 9.470 -7.324 7.978 1.00 94.81 137 SER A C 1
ATOM 1069 O O . SER A 1 137 ? 10.434 -7.115 7.242 1.00 94.81 137 SER A O 1
ATOM 1071 N N . GLN A 1 138 ? 8.590 -8.293 7.719 1.00 96.31 138 GLN A N 1
ATOM 1072 C CA . GLN A 1 138 ? 8.701 -9.162 6.550 1.00 96.31 138 GLN A CA 1
ATOM 1073 C C . GLN A 1 138 ? 8.631 -8.356 5.247 1.00 96.31 138 GLN A C 1
ATOM 1075 O O . GLN A 1 138 ? 9.466 -8.545 4.360 1.00 96.31 138 GLN A O 1
ATOM 1080 N N . PHE A 1 139 ? 7.690 -7.419 5.145 1.00 96.81 139 PHE A N 1
ATOM 1081 C CA . PHE A 1 139 ? 7.566 -6.538 3.988 1.00 96.81 139 PHE A CA 1
ATOM 1082 C C . PHE A 1 139 ? 8.821 -5.676 3.789 1.00 96.81 139 PHE A C 1
ATOM 1084 O O . PHE A 1 139 ? 9.314 -5.566 2.668 1.00 96.81 139 PHE A O 1
ATOM 1091 N N . ALA A 1 140 ? 9.401 -5.139 4.867 1.00 97.31 140 ALA A N 1
ATOM 1092 C CA . ALA A 1 140 ? 10.653 -4.389 4.799 1.00 97.31 140 ALA A CA 1
ATOM 1093 C C . ALA A 1 140 ? 11.806 -5.239 4.236 1.00 97.31 140 ALA A C 1
ATOM 1095 O O . ALA A 1 140 ? 12.528 -4.773 3.356 1.00 97.31 140 ALA A O 1
ATOM 1096 N N . THR A 1 141 ? 11.933 -6.505 4.657 1.00 97.19 141 THR A N 1
ATOM 1097 C CA . THR A 1 141 ? 12.977 -7.398 4.115 1.00 97.19 141 THR A CA 1
ATOM 1098 C C . THR A 1 141 ? 12.765 -7.728 2.637 1.00 97.19 141 THR A C 1
ATOM 1100 O O . THR A 1 141 ? 13.732 -7.838 1.886 1.00 97.19 141 THR A O 1
ATOM 1103 N N . GLN A 1 142 ? 11.508 -7.853 2.196 1.00 97.56 142 GLN A N 1
ATOM 1104 C CA . GLN A 1 142 ? 11.181 -8.083 0.787 1.00 97.56 142 GLN A CA 1
ATOM 1105 C C . GLN A 1 142 ? 11.512 -6.857 -0.063 1.00 97.56 142 GLN A C 1
ATOM 1107 O O . GLN A 1 142 ? 12.094 -6.993 -1.138 1.00 97.56 142 GLN A O 1
ATOM 1112 N N . LEU A 1 143 ? 11.182 -5.664 0.435 1.00 97.62 143 LEU A N 1
ATOM 1113 C CA . LEU A 1 143 ? 11.492 -4.405 -0.232 1.00 97.62 143 LEU A CA 1
ATOM 1114 C C . LEU A 1 143 ? 13.007 -4.197 -0.357 1.00 97.62 143 LEU A C 1
ATOM 1116 O O . LEU A 1 143 ? 13.488 -3.813 -1.421 1.00 97.62 143 LEU A O 1
ATOM 1120 N N . GLU A 1 144 ? 13.760 -4.486 0.703 1.00 97.56 144 GLU A N 1
ATOM 1121 C CA . GLU A 1 144 ? 15.219 -4.372 0.695 1.00 97.56 144 GLU A CA 1
ATOM 1122 C C . GLU A 1 144 ? 15.871 -5.372 -0.272 1.00 97.56 144 GLU A C 1
ATOM 1124 O O . GLU A 1 144 ? 16.777 -5.009 -1.026 1.00 97.56 144 GLU A O 1
ATOM 1129 N N . ALA A 1 145 ? 15.375 -6.611 -0.318 1.00 97.06 145 ALA A N 1
ATOM 1130 C CA . ALA A 1 145 ? 15.842 -7.608 -1.277 1.00 97.06 145 ALA A CA 1
ATOM 1131 C C . ALA A 1 145 ? 15.576 -7.179 -2.731 1.00 97.06 145 ALA A C 1
ATOM 1133 O O . ALA A 1 145 ? 16.486 -7.251 -3.559 1.00 97.06 145 ALA A O 1
ATOM 1134 N N . ALA A 1 146 ? 14.370 -6.684 -3.028 1.00 97.75 146 ALA A N 1
ATOM 1135 C CA . ALA A 1 146 ? 14.010 -6.200 -4.361 1.00 97.75 146 ALA A CA 1
ATOM 1136 C C . ALA A 1 146 ? 14.861 -4.990 -4.781 1.00 97.75 146 ALA A C 1
ATOM 1138 O O . ALA A 1 146 ? 15.376 -4.944 -5.895 1.00 97.75 146 ALA A O 1
ATOM 1139 N N . LEU A 1 147 ? 15.088 -4.035 -3.874 1.00 98.00 147 LEU A N 1
ATOM 1140 C CA . LEU A 1 147 ? 15.932 -2.870 -4.147 1.00 98.00 147 LEU A CA 1
ATOM 1141 C C . LEU A 1 147 ? 17.379 -3.271 -4.462 1.00 98.00 147 LEU A C 1
ATOM 1143 O O . LEU A 1 147 ? 18.011 -2.696 -5.349 1.00 98.00 147 LEU A O 1
ATOM 1147 N N . LYS A 1 148 ? 17.898 -4.288 -3.769 1.00 97.81 148 LYS A N 1
ATOM 1148 C CA . LYS A 1 148 ? 19.236 -4.824 -4.027 1.00 97.81 148 LYS A CA 1
ATOM 1149 C C . LYS A 1 148 ? 19.336 -5.520 -5.387 1.00 97.81 148 LYS A C 1
ATOM 1151 O O . LYS A 1 148 ? 20.375 -5.421 -6.039 1.00 97.81 148 LYS A O 1
ATOM 1156 N N . GLU A 1 149 ? 18.282 -6.208 -5.819 1.00 97.62 149 GLU A N 1
ATOM 1157 C CA . GLU A 1 149 ? 18.207 -6.802 -7.157 1.00 97.62 149 GLU A CA 1
ATOM 1158 C C . GLU A 1 149 ? 18.232 -5.721 -8.244 1.00 97.62 149 GLU A C 1
ATOM 1160 O O . GLU A 1 149 ? 19.083 -5.776 -9.133 1.00 97.62 149 GLU A O 1
ATOM 1165 N N . GLU A 1 150 ? 17.388 -4.696 -8.120 1.00 97.31 150 GLU A N 1
ATOM 1166 C CA . GLU A 1 150 ? 17.349 -3.553 -9.043 1.00 97.31 150 GLU A CA 1
ATOM 1167 C C . GLU A 1 150 ? 18.708 -2.845 -9.130 1.00 97.31 150 GLU A C 1
ATOM 1169 O O . GLU A 1 150 ? 19.215 -2.572 -10.222 1.00 97.31 150 GLU A O 1
ATOM 1174 N N . GLN A 1 151 ? 19.358 -2.608 -7.986 1.00 97.81 151 GLN A N 1
ATOM 1175 C CA . GLN A 1 151 ? 20.695 -2.019 -7.949 1.00 97.81 151 GLN A CA 1
ATOM 1176 C C . GLN A 1 151 ? 21.721 -2.892 -8.687 1.00 97.81 151 GLN A C 1
ATOM 1178 O O . GLN A 1 151 ? 22.530 -2.377 -9.460 1.00 97.81 151 GLN A O 1
ATOM 1183 N N . ASN A 1 152 ? 21.682 -4.210 -8.482 1.00 97.88 152 ASN A N 1
ATOM 1184 C CA . ASN A 1 152 ? 22.589 -5.138 -9.151 1.00 97.88 152 ASN A CA 1
ATOM 1185 C C . ASN A 1 152 ? 22.357 -5.189 -10.671 1.00 97.88 152 ASN A C 1
ATOM 1187 O O . ASN A 1 152 ? 23.323 -5.242 -11.440 1.00 97.88 152 ASN A O 1
ATOM 1191 N N . ILE A 1 153 ? 21.098 -5.140 -11.117 1.00 97.88 153 ILE A N 1
ATOM 1192 C CA . ILE A 1 153 ? 20.747 -5.051 -12.540 1.00 97.88 153 ILE A CA 1
ATOM 1193 C C . ILE A 1 153 ? 21.305 -3.758 -13.131 1.00 97.88 153 ILE A C 1
ATOM 1195 O O . ILE A 1 153 ? 21.992 -3.800 -14.155 1.00 97.88 153 ILE A O 1
ATOM 1199 N N . LEU A 1 154 ? 21.055 -2.621 -12.478 1.00 98.19 154 LEU A N 1
ATOM 1200 C CA . LEU A 1 154 ? 21.498 -1.319 -12.963 1.00 98.19 154 LEU A CA 1
ATOM 1201 C C . LEU A 1 154 ? 23.024 -1.238 -13.048 1.00 98.19 154 LEU A C 1
ATOM 1203 O O . LEU A 1 154 ? 23.565 -0.751 -14.040 1.00 98.19 154 LEU A O 1
ATOM 1207 N N . GLU A 1 155 ? 23.729 -1.762 -12.049 1.00 97.88 155 GLU A N 1
ATOM 1208 C CA . GLU A 1 155 ? 25.187 -1.766 -12.051 1.00 97.88 155 GLU A CA 1
ATOM 1209 C C . GLU A 1 155 ? 25.769 -2.720 -13.105 1.00 97.88 155 GLU A C 1
ATOM 1211 O O . GLU A 1 155 ? 26.754 -2.392 -13.775 1.00 97.88 155 GLU A O 1
ATOM 1216 N N . SER A 1 156 ? 25.136 -3.875 -13.314 1.00 97.88 156 SER A N 1
ATOM 1217 C CA . SER A 1 156 ? 25.504 -4.795 -14.396 1.00 97.88 156 SER A CA 1
ATOM 1218 C C . SER A 1 156 ? 25.306 -4.150 -15.768 1.00 97.88 156 SER A C 1
ATOM 1220 O O . SER A 1 156 ? 26.182 -4.242 -16.631 1.00 97.88 156 SER A O 1
ATOM 1222 N N . LEU A 1 157 ? 24.188 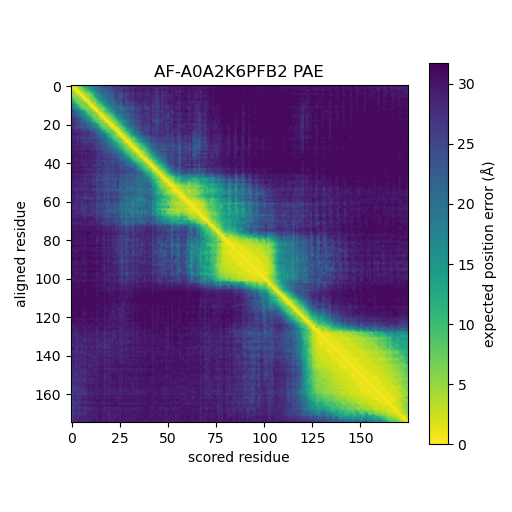-3.444 -15.958 1.00 98.00 157 LEU A N 1
ATOM 1223 C CA . LEU A 1 157 ? 23.889 -2.717 -17.187 1.00 98.00 157 LEU A CA 1
ATOM 1224 C C . LEU A 1 157 ? 24.886 -1.575 -17.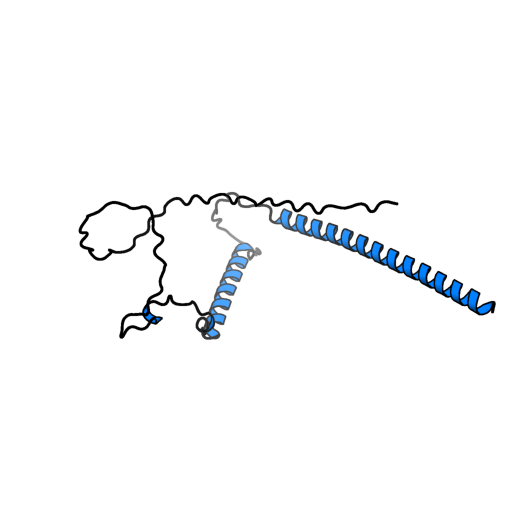413 1.00 98.00 157 LEU A C 1
ATOM 1226 O O . LEU A 1 157 ? 25.379 -1.409 -18.526 1.00 98.00 157 LEU A O 1
ATOM 1230 N N . PHE A 1 158 ? 25.234 -0.831 -16.362 1.00 97.44 158 PHE A N 1
ATOM 1231 C CA . PHE A 1 158 ? 26.234 0.231 -16.428 1.00 97.44 158 PHE A CA 1
ATOM 1232 C C . PHE A 1 158 ? 27.602 -0.304 -16.869 1.00 97.44 158 PHE A C 1
ATOM 1234 O O . PHE A 1 158 ? 28.198 0.230 -17.805 1.00 97.44 158 PHE A O 1
ATOM 1241 N N . LYS A 1 159 ? 28.070 -1.405 -16.264 1.00 97.44 159 LYS A N 1
ATOM 1242 C CA . LYS A 1 159 ? 29.327 -2.068 -16.656 1.00 97.44 159 LYS A CA 1
ATOM 1243 C C . LYS A 1 159 ? 29.289 -2.543 -18.105 1.00 97.44 159 LYS A C 1
ATOM 1245 O O . LYS A 1 159 ? 30.255 -2.344 -18.840 1.00 97.44 159 LYS A O 1
ATOM 1250 N N . TRP A 1 160 ? 28.171 -3.132 -18.529 1.00 97.81 160 TRP A N 1
ATOM 1251 C CA . TRP A 1 160 ? 27.986 -3.551 -19.915 1.00 97.81 160 TRP A CA 1
ATOM 1252 C C . TRP A 1 160 ? 28.043 -2.361 -20.881 1.00 97.81 160 TRP A C 1
ATOM 1254 O O . TRP A 1 160 ? 28.753 -2.429 -21.882 1.00 97.81 160 TRP A O 1
ATOM 1264 N N . PHE A 1 161 ? 27.369 -1.252 -20.563 1.00 97.44 161 PHE A N 1
ATOM 1265 C CA . PHE A 1 161 ? 27.402 -0.035 -21.376 1.00 97.44 161 PHE A CA 1
ATOM 1266 C C . PHE A 1 161 ? 28.809 0.548 -21.481 1.00 97.44 161 PHE A C 1
ATOM 1268 O O . PHE A 1 161 ? 29.246 0.869 -22.584 1.00 97.44 161 PHE A O 1
ATOM 1275 N N . GLN A 1 162 ? 29.537 0.646 -20.367 1.00 96.69 162 GLN A N 1
ATOM 1276 C CA . GLN A 1 162 ? 30.920 1.122 -20.390 1.00 96.69 162 GLN A CA 1
ATOM 1277 C C . GLN A 1 162 ? 31.809 0.237 -21.261 1.00 96.69 162 GLN A C 1
ATOM 1279 O O . GLN A 1 162 ? 32.600 0.749 -22.049 1.00 96.69 162 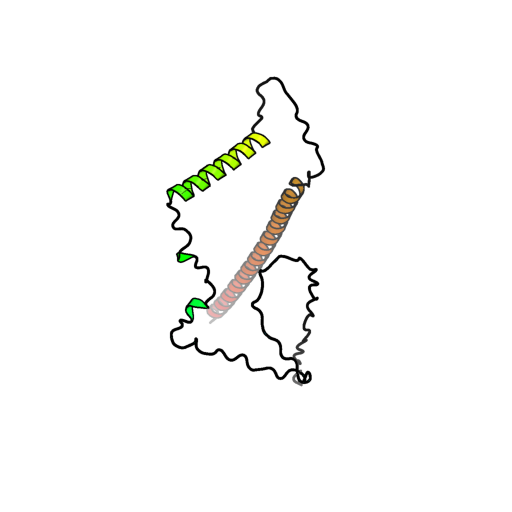GLN A O 1
ATOM 1284 N N . TRP A 1 163 ? 31.639 -1.084 -21.185 1.00 96.19 163 TRP A N 1
ATOM 1285 C CA . TRP A 1 163 ? 32.363 -1.995 -22.063 1.00 96.19 163 TRP A CA 1
ATOM 1286 C C . TRP A 1 163 ? 32.043 -1.742 -23.543 1.00 96.19 163 TRP A C 1
ATOM 1288 O O . TRP A 1 163 ? 32.967 -1.655 -24.347 1.00 96.19 163 TRP A O 1
ATOM 1298 N N . GLN A 1 164 ? 30.769 -1.557 -23.907 1.00 94.75 164 GLN A N 1
ATOM 1299 C CA . GLN A 1 164 ? 30.383 -1.242 -25.291 1.00 94.75 164 GLN A CA 1
ATOM 1300 C C . GLN A 1 164 ? 31.003 0.065 -25.791 1.00 94.75 164 GLN A C 1
ATOM 1302 O O . GLN A 1 164 ? 31.502 0.116 -26.915 1.00 94.75 164 GLN A O 1
ATOM 1307 N N . VAL A 1 165 ? 30.980 1.110 -24.961 1.00 94.00 165 VAL A N 1
ATOM 1308 C CA . VAL A 1 165 ? 31.566 2.412 -25.302 1.00 94.00 165 VAL A CA 1
ATOM 1309 C C . VAL A 1 165 ? 33.070 2.275 -25.505 1.00 94.00 165 VAL A C 1
ATOM 1311 O O . VAL A 1 165 ? 33.563 2.668 -26.557 1.00 94.00 165 VAL A O 1
ATOM 1314 N N . ASN A 1 166 ? 33.778 1.612 -24.587 1.00 91.88 166 ASN A N 1
ATOM 1315 C CA . ASN A 1 166 ? 35.216 1.377 -24.724 1.00 91.88 166 ASN A CA 1
ATOM 1316 C C . ASN A 1 166 ? 35.546 0.590 -26.003 1.00 91.88 166 ASN A C 1
ATOM 1318 O O . ASN A 1 166 ? 36.473 0.942 -26.725 1.00 91.88 166 ASN A O 1
ATOM 1322 N N . GLN A 1 167 ? 34.761 -0.440 -26.335 1.00 89.50 167 GLN A N 1
ATOM 1323 C CA . GLN A 1 167 ? 34.940 -1.204 -27.576 1.00 89.50 167 GLN A CA 1
ATOM 1324 C C . GLN A 1 167 ? 34.703 -0.364 -28.839 1.00 89.50 167 GLN A C 1
ATOM 1326 O O . GLN A 1 167 ? 35.311 -0.625 -29.879 1.00 89.50 167 GLN A O 1
ATOM 1331 N N . MET A 1 168 ? 33.804 0.618 -28.783 1.00 91.00 168 MET A N 1
ATOM 1332 C CA . MET A 1 168 ? 33.573 1.549 -29.884 1.00 91.00 168 MET A CA 1
ATOM 1333 C C . MET A 1 168 ? 34.720 2.558 -30.005 1.00 91.00 168 MET A C 1
ATOM 1335 O O . MET A 1 168 ? 35.196 2.791 -31.113 1.00 91.00 168 MET A O 1
ATOM 1339 N N . GLU A 1 169 ? 35.185 3.115 -28.88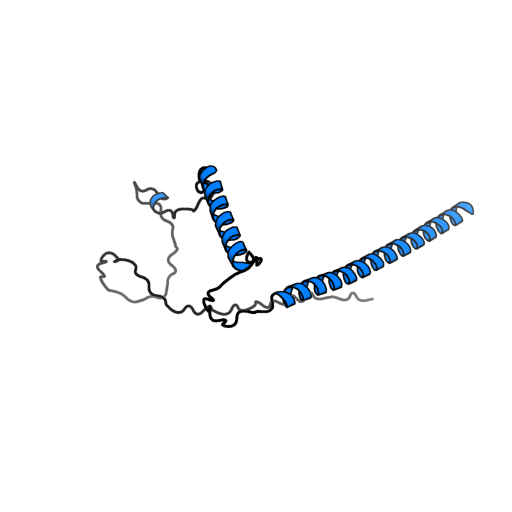6 1.00 86.38 169 GLU A N 1
ATOM 1340 C CA . GLU A 1 169 ? 36.306 4.058 -28.844 1.00 86.38 169 GLU A CA 1
ATOM 1341 C C . GLU A 1 169 ? 37.607 3.419 -29.338 1.00 86.38 169 GLU A C 1
ATOM 1343 O O . GLU A 1 169 ? 38.270 3.997 -30.196 1.00 86.38 169 GLU A O 1
ATOM 1348 N N . GLU A 1 170 ? 37.939 2.201 -28.896 1.00 84.31 170 GLU A N 1
ATOM 1349 C CA . GLU A 1 170 ? 39.126 1.472 -29.370 1.00 84.31 170 GLU A CA 1
ATOM 1350 C C . GLU A 1 170 ? 39.099 1.259 -30.888 1.00 84.31 170 GLU A C 1
ATOM 1352 O O . GLU A 1 170 ? 40.104 1.464 -31.568 1.00 84.31 170 GLU A O 1
ATOM 1357 N N . LYS A 1 171 ? 37.940 0.894 -31.449 1.00 79.81 171 LYS A N 1
ATOM 1358 C CA . LYS A 1 171 ? 37.787 0.724 -32.903 1.00 79.81 171 LYS A CA 1
ATOM 1359 C C . LYS A 1 171 ? 37.901 2.040 -33.665 1.00 79.81 171 LYS A C 1
ATOM 1361 O O . LYS A 1 171 ? 38.384 2.028 -34.792 1.00 79.81 171 LYS A O 1
ATOM 1366 N N . LEU A 1 172 ? 37.465 3.147 -33.067 1.00 77.44 172 LEU A N 1
ATOM 1367 C CA . LEU A 1 172 ? 37.558 4.480 -33.660 1.00 77.44 172 LEU A CA 1
ATOM 1368 C C . LEU A 1 172 ? 38.990 5.037 -33.615 1.00 77.44 172 LEU A C 1
ATOM 1370 O O . LEU A 1 172 ? 39.346 5.853 -34.454 1.00 77.44 172 LEU A O 1
ATOM 1374 N N . LEU A 1 173 ? 39.808 4.596 -32.653 1.00 72.44 173 LEU A N 1
ATOM 1375 C CA . LEU A 1 173 ? 41.183 5.067 -32.451 1.00 72.44 173 LEU A CA 1
ATOM 1376 C C . LEU A 1 173 ? 42.224 4.337 -33.322 1.00 72.44 173 LEU A C 1
ATOM 1378 O O . LEU A 1 173 ? 43.353 4.802 -33.451 1.00 72.44 173 LEU A O 1
ATOM 1382 N N . ILE A 1 174 ? 41.859 3.182 -33.888 1.00 65.81 174 ILE A N 1
ATOM 1383 C CA . ILE A 1 174 ? 42.721 2.350 -34.750 1.00 65.81 174 ILE A CA 1
ATOM 1384 C C . ILE A 1 174 ? 42.544 2.699 -36.248 1.00 65.81 174 ILE A C 1
ATOM 1386 O O . ILE A 1 174 ? 43.257 2.163 -37.098 1.00 65.81 174 ILE A O 1
ATOM 1390 N N . GLN A 1 175 ? 41.621 3.606 -36.582 1.00 52.28 175 GLN A N 1
ATOM 1391 C CA . GLN A 1 175 ? 41.319 4.049 -37.948 1.00 52.28 175 GLN A CA 1
ATOM 1392 C C . GLN A 1 175 ? 41.886 5.444 -38.232 1.00 52.28 175 GLN A C 1
ATOM 1394 O O . GLN A 1 175 ? 42.329 5.654 -39.385 1.00 52.28 175 GLN A O 1
#

Radius of gyration: 38.04 Å; Cα contacts (8 Å, |Δi|>4): 6; chains: 1; bounding box: 108×52×90 Å

Mean predicted aligned error: 23.89 Å